Protein AF-A0A7G9SNL7-F1 (afdb_monomer_lite)

Secondary structure (DSSP, 8-state):
-PPPP---HHHHHHHHHHHHHHHHHHHHHHHHHHHHGGGBPPTTS-S--SSS-TTHHHHHHS----HHHHHHHHHHH-B-S-HHHHHHHHHHHHHHHHHHHTSGGGSTTTT--SHHHHHHHHHHHHHHHHHHHHHHHHHHHHHHHHHHHHHH-SS--PPBP-B--PPPS--PPPPPPP--

Organism: NCBI:txid1463158

pLDDT: mean 77.91, std 21.48, range [28.5, 98.31]

Radius of gyration: 20.62 Å; chains: 1; bounding box: 54×45×58 Å

Sequence (180 aa):
MSKVWIPTSKQHELLFAELGRCVYVFQGIEARLKMMLPHLIPPGKDASLAGEDPSNWRLYLDSKNTLGPLIQKLKEHVDSSHPELLDRDWTQIVKYRNEVMHHYVEQPFSRLDTESKFYEALNFLRHRRETAVPLLLILQDICIGLIDRLESDGAHTESIKLQWRAPNNSFKPRPLRGSA

Structure (mmCIF, N/CA/C/O backbone):
data_AF-A0A7G9SNL7-F1
#
_entry.id   AF-A0A7G9SNL7-F1
#
loop_
_atom_site.group_PDB
_atom_site.id
_atom_site.type_symbol
_atom_site.label_atom_id
_atom_site.label_alt_id
_atom_site.label_comp_id
_atom_site.label_asym_id
_atom_site.label_entity_id
_atom_site.label_seq_id
_atom_site.pdbx_PDB_ins_code
_atom_site.Cartn_x
_atom_site.Cartn_y
_atom_site.Cartn_z
_atom_site.occupancy
_atom_site.B_iso_or_equiv
_atom_site.auth_seq_id
_atom_site.auth_comp_id
_atom_site.auth_asym_id
_atom_site.auth_atom_id
_atom_site.pdbx_PDB_model_num
ATOM 1 N N . MET A 1 1 ? -26.997 7.358 32.277 1.00 45.78 1 MET A N 1
ATOM 2 C CA . MET A 1 1 ? -25.555 7.186 31.995 1.00 45.78 1 MET A CA 1
ATOM 3 C C . MET A 1 1 ? -25.422 6.410 30.694 1.00 45.78 1 MET A C 1
ATOM 5 O O . MET A 1 1 ? -25.941 5.304 30.620 1.00 45.78 1 MET A O 1
ATOM 9 N N . SER A 1 2 ? -24.839 7.015 29.655 1.00 59.47 2 SER A N 1
ATOM 10 C CA . SER A 1 2 ? -24.589 6.341 28.372 1.00 59.47 2 SER A CA 1
ATOM 11 C C . SER A 1 2 ? -23.619 5.183 28.596 1.00 59.47 2 SER A C 1
ATOM 13 O O . SER A 1 2 ? -22.580 5.384 29.223 1.00 59.47 2 SER A O 1
ATOM 15 N N . LYS A 1 3 ? -23.949 3.982 28.112 1.00 75.31 3 LYS A N 1
ATOM 16 C CA . LYS A 1 3 ? -23.012 2.850 28.107 1.00 75.31 3 LYS A CA 1
ATOM 17 C C . LYS A 1 3 ? -21.760 3.281 27.341 1.00 75.31 3 LYS A C 1
ATOM 19 O O . LYS A 1 3 ? -21.867 3.716 26.197 1.00 75.31 3 LYS A O 1
ATOM 24 N N . VAL A 1 4 ? -20.596 3.184 27.977 1.00 81.94 4 VAL A N 1
ATOM 25 C CA . VAL A 1 4 ? -19.313 3.352 27.289 1.00 81.94 4 VAL A CA 1
ATOM 26 C C . VAL A 1 4 ? -19.184 2.183 26.320 1.00 81.94 4 VAL A C 1
ATOM 28 O O . VAL A 1 4 ? -19.278 1.025 26.733 1.00 81.94 4 VAL A O 1
ATOM 31 N N . TRP A 1 5 ? -19.062 2.484 25.030 1.00 92.00 5 TRP A N 1
ATOM 32 C CA . TRP A 1 5 ? -18.838 1.462 24.020 1.00 92.00 5 TRP A CA 1
ATOM 33 C C . TRP A 1 5 ? -17.388 0.992 24.104 1.00 92.00 5 TRP A C 1
ATOM 35 O O . TRP A 1 5 ? -16.473 1.802 24.230 1.00 92.00 5 TRP A O 1
ATOM 45 N N . ILE A 1 6 ? -17.191 -0.322 24.069 1.00 90.69 6 ILE A N 1
ATOM 46 C CA . ILE A 1 6 ? -15.875 -0.954 24.133 1.00 90.69 6 ILE A CA 1
ATOM 47 C C . ILE A 1 6 ? -15.842 -2.003 23.019 1.00 90.69 6 ILE A C 1
ATOM 49 O O . ILE A 1 6 ? -16.757 -2.835 22.970 1.00 90.69 6 ILE A O 1
ATOM 53 N N . PRO A 1 7 ? -14.829 -1.992 22.134 1.00 92.06 7 PRO A N 1
ATOM 54 C CA . PRO A 1 7 ? -14.689 -3.027 21.126 1.00 92.06 7 PRO A CA 1
ATOM 55 C C . PRO A 1 7 ? -14.572 -4.412 21.766 1.00 92.06 7 PRO A C 1
ATOM 57 O O . PRO A 1 7 ? -13.847 -4.627 22.738 1.00 92.06 7 PRO A O 1
ATOM 60 N N . THR A 1 8 ? -15.266 -5.381 21.185 1.00 95.00 8 THR A N 1
ATOM 61 C CA . THR A 1 8 ? -15.118 -6.794 21.548 1.00 95.00 8 THR A CA 1
ATOM 62 C C . THR A 1 8 ? -13.769 -7.343 21.069 1.00 95.00 8 THR A C 1
ATOM 64 O O . THR A 1 8 ? -13.190 -6.833 20.108 1.00 95.00 8 THR A O 1
ATOM 67 N N . SER A 1 9 ? -13.290 -8.444 21.659 1.00 95.38 9 SER A N 1
ATOM 68 C CA . SER A 1 9 ? -12.059 -9.114 21.199 1.00 95.38 9 SER A CA 1
ATOM 69 C C . SER A 1 9 ? -12.106 -9.455 19.707 1.00 95.38 9 SER A C 1
ATOM 71 O O . SER A 1 9 ? -11.154 -9.194 18.980 1.00 95.38 9 SER A O 1
ATOM 73 N N . LYS A 1 10 ? -13.262 -9.918 19.218 1.00 96.19 10 LYS A N 1
ATOM 74 C CA . LYS A 1 10 ? -13.480 -10.226 17.799 1.00 96.19 10 LYS A CA 1
ATOM 75 C C . LYS A 1 10 ? -13.372 -8.992 16.896 1.00 96.19 10 LYS A C 1
ATOM 77 O O . LYS A 1 10 ? -12.912 -9.091 15.762 1.00 96.19 10 LYS A O 1
ATOM 82 N N . GLN A 1 11 ? -13.800 -7.826 17.378 1.00 95.56 11 GLN A N 1
ATOM 83 C CA . GLN A 1 11 ? -13.639 -6.567 16.650 1.00 95.56 11 GLN A CA 1
ATOM 84 C C . GLN A 1 11 ? -12.163 -6.157 16.587 1.00 95.56 11 GLN A C 1
ATOM 86 O O . GLN A 1 11 ? -11.686 -5.806 15.510 1.00 95.56 11 GLN A O 1
ATOM 91 N N . HIS A 1 12 ? -11.414 -6.279 17.686 1.00 94.50 12 HIS A N 1
ATOM 92 C CA . HIS A 1 12 ? -9.965 -6.049 17.666 1.00 94.50 12 HIS A CA 1
ATOM 93 C C . HIS A 1 12 ? -9.231 -7.000 16.717 1.00 94.50 12 HIS A C 1
ATOM 95 O O . HIS A 1 12 ? -8.429 -6.541 15.907 1.00 94.50 12 HIS A O 1
ATOM 101 N N . GLU A 1 13 ? -9.541 -8.296 16.763 1.00 96.88 13 GLU A N 1
ATOM 102 C CA . GLU A 1 13 ? -8.979 -9.296 15.847 1.00 96.88 13 GLU A CA 1
ATOM 103 C C . GLU A 1 13 ? -9.255 -8.940 14.386 1.00 96.88 13 GLU A C 1
ATOM 105 O O . GLU A 1 13 ? -8.353 -8.997 13.550 1.00 96.88 13 GLU A O 1
ATOM 110 N N . LEU A 1 14 ? -10.484 -8.520 14.074 1.00 97.00 14 LEU A N 1
ATOM 111 C CA . LEU A 1 14 ? -10.855 -8.109 12.725 1.00 97.00 14 LEU A CA 1
ATOM 112 C C . LEU A 1 14 ? -10.051 -6.889 12.259 1.00 97.00 14 LEU A C 1
ATOM 114 O O . LEU A 1 14 ? -9.544 -6.885 11.138 1.00 97.00 14 LEU A O 1
ATOM 118 N N . LEU A 1 15 ? -9.917 -5.866 13.106 1.00 95.94 15 LEU A N 1
ATOM 119 C CA . LEU A 1 15 ? -9.169 -4.658 12.764 1.00 95.94 15 LEU A CA 1
ATOM 120 C C . LEU A 1 15 ? -7.677 -4.950 12.583 1.00 95.94 15 LEU A C 1
ATOM 122 O O . LEU A 1 15 ? -7.068 -4.486 11.621 1.00 95.94 15 LEU A O 1
ATOM 126 N N . PHE A 1 16 ? -7.104 -5.760 13.473 1.00 96.12 16 PHE A N 1
ATOM 127 C CA . PHE A 1 16 ? -5.712 -6.184 13.381 1.00 96.12 16 PHE A CA 1
ATOM 128 C C . PHE A 1 16 ? -5.460 -7.010 12.116 1.00 96.12 16 PHE A C 1
ATOM 130 O O . PHE A 1 16 ? -4.469 -6.791 11.420 1.00 96.12 16 PHE A O 1
ATOM 137 N N . ALA A 1 17 ? -6.384 -7.907 11.762 1.00 97.69 17 ALA A N 1
ATOM 138 C CA . ALA A 1 17 ? -6.309 -8.671 10.524 1.00 97.69 17 ALA A CA 1
ATOM 139 C C . ALA A 1 17 ? -6.361 -7.765 9.282 1.00 97.69 17 ALA A C 1
ATOM 141 O O . ALA A 1 17 ? -5.581 -7.971 8.353 1.00 97.69 17 ALA A O 1
ATOM 142 N N . GLU A 1 18 ? -7.234 -6.752 9.250 1.00 97.56 18 GLU A N 1
ATOM 143 C CA . GLU A 1 18 ? -7.264 -5.794 8.135 1.00 97.56 18 GLU A CA 1
ATOM 144 C C . GLU A 1 18 ? -5.994 -4.942 8.064 1.00 97.56 18 GLU A C 1
ATOM 146 O O . GLU A 1 18 ? -5.468 -4.723 6.972 1.00 97.56 18 GLU A O 1
ATOM 151 N N . LEU A 1 19 ? -5.450 -4.519 9.209 1.00 97.19 19 LEU A N 1
ATOM 152 C CA . LEU A 1 19 ? -4.177 -3.804 9.252 1.00 97.19 19 LEU A CA 1
ATOM 153 C C . LEU A 1 19 ? -3.055 -4.680 8.681 1.00 97.19 19 LEU A C 1
ATOM 155 O O . LEU A 1 19 ? -2.330 -4.243 7.790 1.00 97.19 19 LEU A O 1
ATOM 159 N N . GLY A 1 20 ? -2.969 -5.939 9.117 1.00 97.69 20 GLY A N 1
ATOM 160 C CA . GLY A 1 20 ? -2.009 -6.912 8.598 1.00 97.69 20 GLY A CA 1
ATOM 161 C C . GLY A 1 20 ? -2.136 -7.124 7.087 1.00 97.69 20 GLY A C 1
ATOM 162 O O . GLY A 1 20 ? -1.128 -7.135 6.385 1.00 97.69 20 GLY A O 1
ATOM 163 N N . ARG A 1 21 ? -3.363 -7.211 6.553 1.00 97.94 21 ARG A N 1
ATOM 164 C CA . ARG A 1 21 ? -3.601 -7.306 5.101 1.00 97.94 21 ARG A CA 1
ATOM 165 C C . ARG A 1 21 ? -3.124 -6.066 4.349 1.00 97.94 21 ARG A C 1
ATOM 167 O O . ARG A 1 21 ? -2.521 -6.215 3.289 1.00 97.94 21 ARG A O 1
ATOM 174 N N . CYS A 1 22 ? -3.366 -4.862 4.869 1.00 97.38 22 CYS A N 1
ATOM 175 C CA . CYS A 1 22 ? -2.840 -3.630 4.274 1.00 97.38 22 CYS A CA 1
ATOM 176 C C . CYS A 1 22 ? -1.312 -3.644 4.220 1.00 97.38 22 CYS A C 1
ATOM 178 O O . CYS A 1 22 ? -0.731 -3.418 3.160 1.00 97.38 22 CYS A O 1
ATOM 180 N N . VAL A 1 23 ? -0.670 -3.939 5.355 1.00 96.38 23 VAL A N 1
ATOM 181 C CA . VAL A 1 23 ? 0.794 -3.994 5.460 1.00 96.38 23 VAL A CA 1
ATOM 182 C C . VAL A 1 23 ? 1.358 -5.019 4.479 1.00 96.38 23 VAL A C 1
ATOM 184 O O . VAL A 1 23 ? 2.272 -4.696 3.723 1.00 96.38 23 VAL A O 1
ATOM 187 N N . TYR A 1 24 ? 0.761 -6.211 4.425 1.00 97.31 24 TYR A N 1
ATOM 188 C CA . TYR A 1 24 ? 1.152 -7.265 3.495 1.00 97.31 24 TYR A CA 1
ATOM 189 C C . TYR A 1 24 ? 1.087 -6.806 2.034 1.00 97.31 24 TYR A C 1
ATOM 191 O O . TYR A 1 24 ? 2.023 -7.052 1.278 1.00 97.31 24 TYR A O 1
ATOM 199 N N . VAL A 1 25 ? 0.019 -6.110 1.627 1.00 97.94 25 VAL A N 1
ATOM 200 C CA . VAL A 1 25 ? -0.109 -5.610 0.249 1.00 97.94 25 VAL A CA 1
ATOM 201 C C . VAL A 1 25 ? 0.996 -4.606 -0.077 1.00 97.94 25 VAL A C 1
ATOM 203 O O . VAL A 1 25 ? 1.674 -4.767 -1.090 1.00 97.94 25 VAL A O 1
ATOM 206 N N . PHE A 1 26 ? 1.236 -3.609 0.780 1.00 97.25 26 PHE A N 1
ATOM 207 C CA . PHE A 1 26 ? 2.279 -2.609 0.525 1.00 97.25 26 PHE A CA 1
ATOM 208 C C . PHE A 1 26 ? 3.688 -3.212 0.523 1.00 97.25 26 PHE A C 1
ATOM 210 O O . PHE A 1 26 ? 4.474 -2.914 -0.374 1.00 97.25 26 PHE A O 1
ATOM 217 N N . GLN A 1 27 ? 3.998 -4.101 1.469 1.00 94.56 27 GLN A N 1
ATOM 218 C CA . GLN A 1 27 ? 5.272 -4.827 1.486 1.00 94.56 27 GLN A CA 1
ATOM 219 C C . GLN A 1 27 ? 5.417 -5.746 0.268 1.00 94.56 27 GLN A C 1
ATOM 221 O O . GLN A 1 27 ? 6.500 -5.857 -0.299 1.00 94.56 27 GLN A O 1
ATOM 226 N N . GLY A 1 28 ? 4.324 -6.371 -0.174 1.00 95.25 28 GLY A N 1
ATOM 227 C CA . GLY A 1 28 ? 4.293 -7.198 -1.373 1.00 95.25 28 GLY A CA 1
ATOM 228 C C . GLY A 1 28 ? 4.626 -6.413 -2.642 1.00 95.25 28 GLY A C 1
ATOM 229 O O . GLY A 1 28 ? 5.346 -6.936 -3.495 1.00 95.25 28 GLY A O 1
ATOM 230 N N . ILE A 1 29 ? 4.144 -5.169 -2.746 1.00 95.69 29 ILE A N 1
ATOM 231 C CA . ILE A 1 29 ? 4.499 -4.235 -3.825 1.00 95.69 29 ILE A CA 1
ATOM 232 C C . ILE A 1 29 ? 5.989 -3.888 -3.737 1.00 95.69 29 ILE A C 1
ATOM 234 O O . ILE A 1 29 ? 6.705 -4.066 -4.718 1.00 95.69 29 ILE A O 1
ATOM 238 N N . GLU A 1 30 ? 6.477 -3.459 -2.565 1.00 94.25 30 GLU A N 1
ATOM 239 C CA . GLU A 1 30 ? 7.895 -3.118 -2.358 1.00 94.25 30 GLU A CA 1
ATOM 240 C C . GLU A 1 30 ? 8.825 -4.281 -2.748 1.00 94.25 30 GLU A C 1
ATOM 242 O O . GLU A 1 30 ? 9.783 -4.084 -3.495 1.00 94.25 30 GLU A O 1
ATOM 247 N N . ALA A 1 31 ? 8.517 -5.502 -2.306 1.00 91.69 31 ALA A N 1
ATOM 248 C CA . ALA A 1 31 ? 9.307 -6.692 -2.611 1.00 91.69 31 ALA A CA 1
ATOM 249 C C . ALA A 1 31 ? 9.372 -6.981 -4.118 1.00 91.69 31 ALA A C 1
ATOM 251 O O . ALA A 1 31 ? 10.450 -7.225 -4.655 1.00 91.69 31 ALA A O 1
ATOM 252 N N . ARG A 1 32 ? 8.236 -6.911 -4.822 1.00 91.81 32 ARG A N 1
ATOM 253 C CA . ARG A 1 32 ? 8.185 -7.160 -6.273 1.00 91.81 32 ARG A CA 1
ATOM 254 C C . ARG A 1 32 ? 8.936 -6.098 -7.061 1.00 91.81 32 ARG A C 1
ATOM 256 O O . ARG A 1 32 ? 9.681 -6.451 -7.968 1.00 91.81 32 ARG A O 1
ATOM 263 N N . LEU A 1 33 ? 8.818 -4.826 -6.675 1.00 90.62 33 LEU A N 1
ATOM 264 C CA . LEU A 1 33 ? 9.599 -3.746 -7.286 1.00 90.62 33 LEU A CA 1
ATOM 265 C C . LEU A 1 33 ? 11.099 -3.976 -7.118 1.00 90.62 33 LEU A C 1
ATOM 267 O O . LEU A 1 33 ? 11.841 -3.866 -8.087 1.00 90.62 33 LEU A O 1
ATOM 271 N N . LYS A 1 34 ? 11.545 -4.355 -5.917 1.00 87.50 34 LYS A N 1
ATOM 272 C CA . LYS A 1 34 ? 12.956 -4.669 -5.666 1.00 87.50 34 LYS A CA 1
ATOM 273 C C . LYS A 1 34 ? 13.463 -5.851 -6.493 1.00 87.50 34 LYS A C 1
ATOM 275 O O . LYS A 1 34 ? 14.615 -5.824 -6.908 1.00 87.50 34 LYS A O 1
ATOM 280 N N . MET A 1 35 ? 12.620 -6.856 -6.733 1.00 83.56 35 MET A N 1
ATOM 281 C CA . MET A 1 35 ? 12.972 -7.991 -7.588 1.00 83.56 35 MET A CA 1
ATOM 282 C C . MET A 1 35 ? 13.031 -7.601 -9.065 1.00 83.56 35 MET A C 1
ATOM 284 O O . MET A 1 35 ? 13.957 -8.015 -9.743 1.00 83.56 35 MET A O 1
ATOM 288 N N . MET A 1 36 ? 12.076 -6.816 -9.576 1.00 84.25 36 MET A N 1
ATOM 289 C CA . MET A 1 36 ? 11.982 -6.560 -11.019 1.00 84.25 36 MET A CA 1
ATOM 290 C C . MET A 1 36 ? 12.818 -5.382 -11.517 1.00 84.25 36 MET A C 1
ATOM 292 O O . MET A 1 36 ? 13.340 -5.463 -12.622 1.00 84.25 36 MET A O 1
ATOM 296 N N . LEU A 1 37 ? 12.942 -4.294 -10.744 1.00 82.31 37 LEU A N 1
ATOM 297 C CA . LEU A 1 37 ? 13.595 -3.057 -11.199 1.00 82.31 37 LEU A CA 1
ATOM 298 C C . LEU A 1 37 ? 15.017 -3.282 -11.741 1.00 82.31 37 LEU A C 1
ATOM 300 O O . LEU A 1 37 ? 15.324 -2.689 -12.771 1.00 82.31 37 LEU A O 1
ATOM 304 N N . PRO A 1 38 ? 15.861 -4.154 -11.147 1.00 78.81 38 PRO A N 1
ATOM 305 C CA . PRO A 1 38 ? 17.183 -4.459 -11.700 1.00 78.81 38 PRO A CA 1
ATOM 306 C C . PRO A 1 38 ? 17.172 -5.047 -13.118 1.00 78.81 38 PRO A C 1
ATOM 308 O O . PRO A 1 38 ? 18.195 -5.018 -13.792 1.00 78.81 38 PRO A O 1
ATOM 311 N N . HIS A 1 39 ? 16.041 -5.595 -13.568 1.00 75.81 39 HIS A N 1
ATOM 312 C CA . HIS A 1 39 ? 15.898 -6.260 -14.864 1.00 75.81 39 HIS A CA 1
ATOM 313 C C . HIS A 1 39 ? 15.144 -5.415 -15.903 1.00 75.81 39 HIS A C 1
ATOM 315 O O . HIS A 1 39 ? 14.958 -5.859 -17.036 1.00 75.81 39 HIS A O 1
ATOM 321 N N . LEU A 1 40 ? 14.691 -4.209 -15.542 1.00 74.25 40 LEU A N 1
ATOM 322 C CA . LEU A 1 40 ? 13.982 -3.315 -16.455 1.00 74.25 40 LEU A CA 1
ATOM 323 C C . LEU A 1 40 ? 14.961 -2.362 -17.142 1.00 74.25 40 LEU A C 1
ATOM 325 O O . LEU A 1 40 ? 15.756 -1.696 -16.485 1.00 74.25 40 LEU A O 1
ATOM 329 N N . ILE A 1 41 ? 14.863 -2.233 -18.467 1.00 67.38 41 ILE A N 1
ATOM 330 C CA . ILE A 1 41 ? 15.658 -1.261 -19.231 1.00 67.38 41 ILE A CA 1
ATOM 331 C C . ILE A 1 41 ? 14.811 -0.017 -19.505 1.00 67.38 41 ILE A C 1
ATOM 333 O O . ILE A 1 41 ? 13.685 -0.156 -19.987 1.00 67.38 41 ILE A O 1
ATOM 337 N N . PRO A 1 42 ? 15.311 1.198 -19.207 1.00 65.75 42 PRO A N 1
ATOM 338 C CA . PRO A 1 42 ? 14.597 2.425 -19.535 1.00 65.75 42 PRO A CA 1
ATOM 339 C C . PRO A 1 42 ? 14.328 2.549 -21.045 1.00 65.75 42 PRO A C 1
ATOM 341 O O . PRO A 1 42 ? 15.200 2.206 -21.852 1.00 65.75 42 PRO A O 1
ATOM 344 N N . PRO A 1 43 ? 13.169 3.087 -21.459 1.00 60.97 43 PRO A N 1
ATOM 345 C CA . PRO A 1 43 ? 12.884 3.360 -22.864 1.00 60.97 43 PRO A CA 1
ATOM 346 C C . PRO A 1 43 ? 13.969 4.241 -23.509 1.00 60.97 43 PRO A C 1
ATOM 348 O O . PRO A 1 43 ? 14.418 5.221 -22.922 1.00 60.97 43 PRO A O 1
ATOM 351 N N . GLY A 1 44 ? 14.395 3.902 -24.730 1.00 56.56 44 GLY A N 1
ATOM 352 C CA . GLY A 1 44 ? 15.376 4.690 -25.492 1.00 56.56 44 GLY A CA 1
ATOM 353 C C . GLY A 1 44 ? 16.849 4.456 -25.131 1.00 56.56 44 GLY A C 1
ATOM 354 O O . GLY A 1 44 ? 17.713 5.077 -25.745 1.00 56.56 44 GLY A O 1
ATOM 355 N N . LYS A 1 45 ? 17.155 3.556 -24.187 1.00 56.19 45 LYS A N 1
ATOM 356 C CA . LYS A 1 45 ? 18.519 3.054 -23.963 1.00 56.19 45 LYS A CA 1
ATOM 357 C C . LYS A 1 45 ? 18.700 1.701 -24.650 1.00 56.19 45 LYS A C 1
ATOM 359 O O . LYS A 1 45 ? 17.860 0.816 -24.492 1.00 56.19 45 LYS A O 1
ATOM 364 N N . ASP A 1 46 ? 19.790 1.545 -25.400 1.00 52.34 46 ASP A N 1
ATOM 365 C CA . ASP A 1 46 ? 20.163 0.247 -25.961 1.00 52.34 46 ASP A CA 1
ATOM 366 C C . ASP A 1 46 ? 20.486 -0.737 -24.836 1.00 52.34 46 ASP A C 1
ATOM 368 O O . ASP A 1 46 ? 21.107 -0.377 -23.835 1.00 52.34 46 ASP A O 1
ATOM 372 N N . ALA A 1 47 ? 20.105 -2.000 -25.041 1.00 52.06 47 ALA A N 1
ATOM 373 C CA . ALA A 1 47 ? 20.337 -3.142 -24.154 1.00 52.06 47 ALA A CA 1
ATOM 374 C C . ALA A 1 47 ? 21.823 -3.499 -23.949 1.00 52.06 47 ALA A C 1
ATOM 376 O O . ALA A 1 47 ? 22.148 -4.603 -23.519 1.00 52.06 47 ALA A O 1
ATOM 377 N N . SER A 1 48 ? 22.741 -2.571 -24.226 1.00 41.47 48 SER A N 1
ATOM 378 C CA . SER A 1 48 ? 24.165 -2.699 -23.940 1.00 41.47 48 SER A CA 1
ATOM 379 C C . SER A 1 48 ? 24.422 -2.542 -22.431 1.00 41.47 48 SER A C 1
ATOM 381 O O . SER A 1 48 ? 25.237 -1.744 -21.983 1.00 41.47 48 SER A O 1
ATOM 383 N N . LEU A 1 49 ? 23.718 -3.334 -21.619 1.00 46.62 49 LEU A N 1
ATOM 384 C CA . LEU A 1 49 ? 24.031 -3.616 -20.219 1.00 46.62 49 LEU A CA 1
ATOM 385 C C 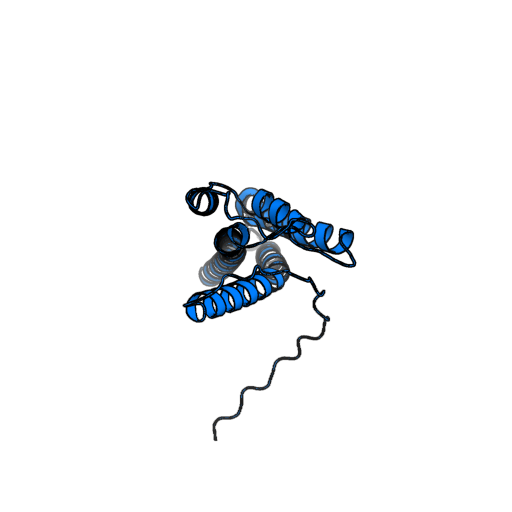. LEU A 1 49 ? 25.118 -4.701 -20.120 1.00 46.62 49 LEU A C 1
ATOM 387 O O . LEU A 1 49 ? 25.173 -5.453 -19.156 1.00 46.62 49 LEU A O 1
ATOM 391 N N . ALA A 1 50 ? 26.031 -4.762 -21.093 1.00 39.59 50 ALA A N 1
ATOM 392 C CA . ALA A 1 50 ? 27.288 -5.494 -20.953 1.00 39.59 50 ALA A CA 1
ATOM 393 C C . ALA A 1 50 ? 28.277 -4.783 -19.999 1.00 39.59 50 ALA A C 1
ATOM 395 O O . ALA A 1 50 ? 29.389 -5.268 -19.806 1.00 39.59 50 ALA A O 1
ATOM 396 N N . GLY A 1 51 ? 27.899 -3.635 -19.416 1.00 41.22 51 GLY A N 1
ATOM 397 C CA . GLY A 1 51 ? 28.774 -2.811 -18.576 1.00 41.22 51 GLY A CA 1
ATOM 398 C C . GLY A 1 51 ? 28.250 -2.450 -17.183 1.00 41.22 51 GLY A C 1
ATOM 399 O O . GLY A 1 51 ? 29.002 -1.835 -16.432 1.00 41.22 51 GLY A O 1
ATOM 400 N N . GLU A 1 52 ? 27.016 -2.807 -16.804 1.00 46.03 52 GLU A N 1
ATOM 401 C CA . GLU A 1 52 ? 26.584 -2.636 -15.410 1.00 46.03 52 GLU A CA 1
ATOM 402 C C . GLU A 1 52 ? 26.865 -3.913 -14.624 1.00 46.03 52 GLU A C 1
ATOM 404 O O . GLU A 1 52 ? 26.308 -4.977 -14.888 1.00 46.03 52 GLU A O 1
ATOM 409 N N . ASP A 1 53 ? 27.788 -3.782 -13.674 1.00 47.03 53 ASP A N 1
ATOM 410 C CA . ASP A 1 53 ? 28.238 -4.836 -12.781 1.00 47.03 53 ASP A CA 1
ATOM 411 C C . ASP A 1 53 ? 27.035 -5.589 -12.168 1.00 47.03 53 ASP A C 1
ATOM 413 O O . ASP A 1 53 ? 26.205 -4.964 -11.495 1.00 47.03 53 ASP A O 1
ATOM 417 N N . PRO A 1 54 ? 26.922 -6.922 -12.334 1.00 48.25 54 PRO A N 1
ATOM 418 C CA . PRO A 1 54 ? 25.924 -7.733 -11.642 1.00 48.25 54 PRO A CA 1
ATOM 419 C C . PRO A 1 54 ? 25.994 -7.610 -10.110 1.00 48.25 54 PRO A C 1
ATOM 421 O O . PRO A 1 54 ? 25.136 -8.134 -9.419 1.00 48.25 54 PRO A O 1
ATOM 424 N N . SER A 1 55 ? 26.941 -6.887 -9.520 1.00 46.19 55 SER A N 1
ATOM 425 C CA . SER A 1 55 ? 26.863 -6.429 -8.125 1.00 46.19 55 SER A CA 1
ATOM 426 C C . SER A 1 55 ? 25.697 -5.462 -7.834 1.00 46.19 55 SER A C 1
ATOM 428 O O . SER A 1 55 ? 25.287 -5.330 -6.679 1.00 46.19 55 SER A O 1
ATOM 430 N N . ASN A 1 56 ? 25.128 -4.796 -8.847 1.00 56.25 56 ASN A N 1
ATOM 431 C CA . ASN A 1 56 ? 24.169 -3.697 -8.678 1.00 56.25 56 ASN A CA 1
ATOM 432 C C . ASN A 1 56 ? 22.735 -4.165 -8.323 1.00 56.25 56 ASN A C 1
ATOM 434 O O . ASN A 1 56 ? 21.977 -3.412 -7.714 1.00 56.25 56 ASN A O 1
ATOM 438 N N . TRP A 1 57 ? 22.344 -5.420 -8.610 1.00 59.09 57 TRP A N 1
ATOM 439 C CA . TRP A 1 57 ? 21.010 -5.931 -8.214 1.00 59.09 57 TRP A CA 1
ATOM 440 C C . TRP A 1 57 ? 20.884 -6.116 -6.699 1.00 59.09 57 TRP A C 1
ATOM 442 O O . TRP A 1 57 ? 19.825 -5.840 -6.128 1.00 59.09 57 TRP A O 1
ATOM 452 N N . ARG A 1 58 ? 21.976 -6.515 -6.026 1.00 58.94 58 ARG A N 1
ATOM 453 C CA . ARG A 1 58 ? 22.016 -6.606 -4.558 1.00 58.94 58 ARG A CA 1
ATOM 454 C C . ARG A 1 58 ? 21.765 -5.251 -3.921 1.00 58.94 58 ARG A C 1
ATOM 456 O O . ARG A 1 58 ? 21.037 -5.188 -2.942 1.00 58.94 58 ARG A O 1
ATOM 463 N N . LEU A 1 59 ? 22.244 -4.164 -4.533 1.00 64.50 59 LEU A N 1
ATOM 464 C CA . LEU A 1 59 ? 21.975 -2.804 -4.066 1.00 64.50 59 LEU A CA 1
ATOM 465 C C . LEU A 1 59 ? 20.468 -2.540 -3.925 1.00 64.50 59 LEU A C 1
ATOM 467 O O . LEU A 1 59 ? 20.057 -1.895 -2.969 1.00 64.50 59 LEU A O 1
ATOM 471 N N . TYR A 1 60 ? 19.633 -3.057 -4.831 1.00 62.53 60 TYR A N 1
ATOM 472 C CA . TYR A 1 60 ? 18.178 -2.881 -4.776 1.00 62.53 60 TYR A CA 1
ATOM 473 C C . TYR A 1 60 ? 17.501 -3.762 -3.729 1.00 62.53 60 TYR A C 1
ATOM 475 O O . TYR A 1 60 ? 16.639 -3.271 -2.992 1.00 62.53 60 TYR A O 1
ATOM 483 N N . LEU A 1 61 ? 17.903 -5.028 -3.622 1.00 63.38 61 LEU A N 1
ATOM 484 C CA . LEU A 1 61 ? 17.367 -5.940 -2.610 1.00 63.38 61 LEU A CA 1
ATOM 485 C C . LEU A 1 61 ? 17.773 -5.518 -1.191 1.00 63.38 61 LEU A C 1
ATOM 487 O O . LEU A 1 61 ? 16.908 -5.413 -0.316 1.00 63.38 61 LEU A O 1
ATOM 491 N N . ASP A 1 62 ? 19.048 -5.175 -1.010 1.00 62.34 62 ASP A N 1
ATOM 492 C CA . ASP A 1 62 ? 19.646 -4.729 0.252 1.00 62.34 62 ASP A CA 1
ATOM 493 C C . ASP A 1 62 ? 19.324 -3.260 0.562 1.00 62.34 62 ASP A C 1
ATOM 495 O O . ASP A 1 62 ? 19.555 -2.781 1.678 1.00 62.34 62 ASP A O 1
ATOM 499 N N . SER A 1 63 ? 18.754 -2.518 -0.398 1.00 67.38 63 SER A N 1
ATOM 500 C CA . SER A 1 63 ? 18.370 -1.132 -0.154 1.00 67.38 63 SER A CA 1
ATOM 501 C C . SER A 1 63 ? 17.301 -1.046 0.931 1.00 67.38 63 SER A C 1
ATOM 503 O O . SER A 1 63 ? 16.277 -1.736 0.920 1.00 67.38 63 SER A O 1
ATOM 505 N N . LYS A 1 64 ? 17.462 -0.064 1.819 1.00 74.31 64 LYS A N 1
ATOM 506 C CA . LYS A 1 64 ? 16.392 0.399 2.716 1.00 74.31 64 LYS A CA 1
ATOM 507 C C . LYS A 1 64 ? 15.338 1.237 1.977 1.00 74.31 64 LYS A C 1
ATOM 509 O O . LYS A 1 64 ? 14.560 1.937 2.620 1.00 74.31 64 LYS A O 1
ATOM 514 N N . ASN A 1 65 ? 15.320 1.193 0.640 1.00 75.56 65 ASN A N 1
ATOM 515 C CA . ASN A 1 65 ? 14.367 1.947 -0.158 1.00 75.56 65 ASN A CA 1
ATOM 516 C C . ASN A 1 65 ? 12.958 1.431 0.126 1.00 75.56 65 ASN A C 1
ATOM 518 O O . ASN A 1 65 ? 12.671 0.240 -0.006 1.00 75.56 65 ASN A O 1
ATOM 522 N N . THR A 1 66 ? 12.102 2.359 0.533 1.00 84.56 66 THR A N 1
ATOM 523 C CA . THR A 1 66 ? 10.677 2.141 0.762 1.00 84.56 66 THR A CA 1
ATOM 524 C C . THR A 1 66 ? 9.896 2.361 -0.534 1.00 84.56 66 THR A C 1
ATOM 526 O O . THR A 1 66 ? 10.464 2.698 -1.576 1.00 84.56 66 THR A O 1
ATOM 529 N N . LEU A 1 67 ? 8.575 2.181 -0.486 1.00 88.50 67 LEU A N 1
ATOM 530 C CA . LEU A 1 67 ? 7.713 2.265 -1.663 1.00 88.50 67 LEU A CA 1
ATOM 531 C C . LEU A 1 67 ? 7.881 3.550 -2.493 1.00 88.50 67 LEU A C 1
ATOM 533 O O . LEU A 1 67 ? 7.861 3.476 -3.714 1.00 88.50 67 LEU A O 1
ATOM 537 N N . GLY A 1 68 ? 8.085 4.711 -1.860 1.00 89.12 68 GLY A N 1
ATOM 538 C CA . GLY A 1 68 ? 8.218 5.997 -2.562 1.00 89.12 68 GLY A CA 1
ATOM 539 C C . GLY A 1 68 ? 9.364 6.019 -3.586 1.00 89.12 68 GLY A C 1
ATOM 540 O O . GLY A 1 68 ? 9.099 6.155 -4.781 1.00 89.12 68 GLY A O 1
ATOM 541 N N . PRO A 1 69 ? 10.627 5.837 -3.157 1.00 89.12 69 PRO A N 1
ATOM 542 C CA . PRO A 1 69 ? 11.765 5.751 -4.073 1.00 89.12 69 PRO A CA 1
ATOM 543 C C . PRO A 1 69 ? 11.642 4.648 -5.135 1.00 89.12 69 PRO A C 1
ATOM 545 O O . PRO A 1 69 ? 12.046 4.851 -6.277 1.00 89.12 69 PRO A O 1
ATOM 548 N N . LEU A 1 70 ? 11.072 3.489 -4.783 1.00 89.81 70 LEU A N 1
ATOM 549 C CA . LEU A 1 70 ? 10.886 2.377 -5.727 1.00 89.81 70 LEU A CA 1
ATOM 550 C C . LEU A 1 70 ? 9.880 2.727 -6.832 1.00 89.81 70 LEU A C 1
ATOM 552 O O . LEU A 1 70 ? 10.121 2.438 -8.001 1.00 89.81 70 LEU A O 1
ATOM 556 N N . ILE A 1 71 ? 8.781 3.389 -6.473 1.00 89.69 71 ILE A N 1
ATOM 557 C CA . ILE A 1 71 ? 7.782 3.884 -7.424 1.00 89.69 71 ILE A CA 1
ATOM 558 C C . ILE A 1 71 ? 8.370 4.962 -8.329 1.00 89.69 71 ILE A C 1
ATOM 560 O O . ILE A 1 71 ? 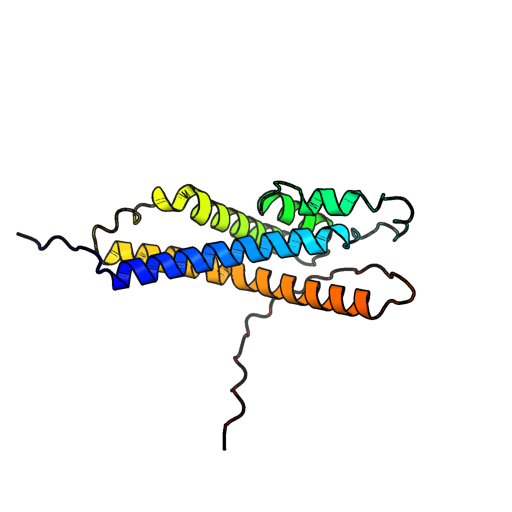8.102 4.950 -9.526 1.00 89.69 71 ILE A O 1
ATOM 564 N N . GLN A 1 72 ? 9.187 5.870 -7.788 1.00 87.75 72 GLN A N 1
ATOM 565 C CA . GLN A 1 72 ? 9.833 6.895 -8.606 1.00 87.75 72 GLN A CA 1
ATOM 566 C C . GLN A 1 72 ? 10.723 6.269 -9.680 1.00 87.75 72 GLN A C 1
ATOM 568 O O . GLN A 1 72 ? 10.635 6.653 -10.840 1.00 87.75 72 GLN A O 1
ATOM 573 N N . LYS A 1 73 ? 11.501 5.250 -9.310 1.00 84.25 73 LYS A N 1
ATOM 574 C CA . LYS A 1 73 ? 12.304 4.495 -10.271 1.00 84.25 73 LYS A CA 1
ATOM 575 C C . LYS A 1 73 ? 11.438 3.776 -11.290 1.00 84.25 73 LYS A C 1
ATOM 577 O O . LYS A 1 73 ? 11.702 3.891 -12.474 1.00 84.25 73 LYS A O 1
ATOM 582 N N . LEU A 1 74 ? 10.365 3.104 -10.872 1.00 86.75 74 LEU A N 1
ATOM 583 C CA . LEU A 1 74 ? 9.456 2.444 -11.815 1.00 86.75 74 LEU A CA 1
ATOM 584 C C . LEU A 1 74 ? 8.944 3.406 -12.902 1.00 86.75 74 LEU A C 1
ATOM 586 O O . LEU A 1 74 ? 8.858 3.006 -14.061 1.00 86.75 74 LEU A O 1
ATOM 590 N N . LYS A 1 75 ? 8.664 4.673 -12.561 1.00 85.94 75 LYS A N 1
ATOM 591 C CA . LYS A 1 75 ? 8.225 5.694 -13.534 1.00 85.94 75 LYS A CA 1
ATOM 592 C C . LYS A 1 75 ? 9.267 5.958 -14.621 1.00 85.94 75 LYS A C 1
ATOM 594 O O . LYS A 1 75 ? 8.890 6.242 -15.748 1.00 85.94 75 LYS A O 1
ATOM 599 N N . GLU A 1 76 ? 10.554 5.824 -14.313 1.00 82.56 76 GLU A N 1
ATOM 600 C CA . GLU A 1 76 ? 11.651 5.989 -15.279 1.00 82.56 76 GLU A CA 1
ATOM 601 C C . GLU A 1 76 ? 11.702 4.841 -16.307 1.00 82.56 76 GLU A C 1
ATOM 603 O O . GLU A 1 76 ? 12.292 4.991 -17.376 1.00 82.56 76 GLU A O 1
ATOM 608 N N . HIS A 1 77 ? 11.077 3.697 -15.999 1.00 77.50 77 HIS A N 1
ATOM 609 C CA . HIS A 1 77 ? 11.103 2.483 -16.820 1.00 77.50 77 HIS A CA 1
ATOM 610 C C . HIS A 1 77 ? 9.788 2.190 -17.556 1.00 77.50 77 HIS A C 1
ATOM 612 O O . HIS A 1 77 ? 9.735 1.244 -18.344 1.00 77.50 77 HIS A O 1
ATOM 618 N N . VAL A 1 78 ? 8.727 2.958 -17.305 1.00 80.50 78 VAL A N 1
ATOM 619 C CA . VAL A 1 78 ? 7.402 2.713 -17.885 1.00 80.50 78 VAL A CA 1
ATOM 620 C C . VAL A 1 78 ? 7.059 3.796 -18.894 1.00 80.50 78 VAL A C 1
ATOM 622 O O . VAL A 1 78 ? 6.962 4.970 -18.550 1.00 80.50 78 VAL A O 1
ATOM 625 N N . ASP A 1 79 ? 6.807 3.373 -20.131 1.00 79.31 79 ASP A N 1
ATOM 626 C CA . ASP A 1 79 ? 6.209 4.227 -21.153 1.00 79.31 79 ASP A CA 1
ATOM 627 C C . ASP A 1 79 ? 4.676 4.113 -21.081 1.00 79.31 79 ASP A C 1
ATOM 629 O O . ASP A 1 79 ? 4.111 3.010 -21.087 1.00 79.31 79 ASP A O 1
ATOM 633 N N . SER A 1 80 ? 3.997 5.253 -20.953 1.00 79.38 80 SER A N 1
ATOM 634 C CA . SER A 1 80 ? 2.547 5.340 -20.766 1.00 79.38 80 SER A CA 1
ATOM 635 C C . SER A 1 80 ? 1.961 6.410 -21.673 1.00 79.38 80 SER A C 1
ATOM 637 O O . SER A 1 80 ? 2.483 7.515 -21.775 1.00 79.38 80 SER A O 1
ATOM 639 N N . SER A 1 81 ? 0.804 6.107 -22.259 1.00 82.94 81 SER A N 1
ATOM 640 C CA . SER A 1 81 ? 0.007 7.080 -23.017 1.00 82.94 81 SER A CA 1
ATOM 641 C C . SER A 1 81 ? -0.613 8.175 -22.140 1.00 82.94 81 SER A C 1
ATOM 643 O O . SER A 1 81 ? -1.031 9.197 -22.670 1.00 82.94 81 SER A O 1
ATOM 645 N N . HIS A 1 82 ? -0.680 7.953 -20.822 1.00 84.00 82 HIS A N 1
ATOM 646 C CA . HIS A 1 82 ? -1.272 8.865 -19.837 1.00 84.00 82 HIS A CA 1
ATOM 647 C C . HIS A 1 82 ? -0.378 8.933 -18.582 1.00 84.00 82 HIS A C 1
ATOM 649 O O . HIS A 1 82 ? -0.704 8.339 -17.543 1.00 84.00 82 HIS A O 1
ATOM 655 N N . PRO A 1 83 ? 0.814 9.547 -18.676 1.00 82.81 83 PRO A N 1
ATOM 656 C CA . PRO A 1 83 ? 1.797 9.565 -17.592 1.00 82.81 83 PRO A CA 1
ATOM 657 C C . PRO A 1 83 ? 1.292 10.290 -16.336 1.00 82.81 83 PRO A C 1
ATOM 659 O O . PRO A 1 83 ? 1.601 9.871 -15.225 1.00 82.81 83 PRO A O 1
ATOM 662 N N . GLU A 1 84 ? 0.464 11.324 -16.483 1.00 87.44 84 GLU A N 1
ATOM 663 C CA . GLU A 1 84 ? -0.106 12.101 -15.379 1.00 87.44 84 GLU A CA 1
ATOM 664 C C . GLU A 1 84 ? -1.100 11.306 -14.522 1.00 87.44 84 GLU A C 1
ATOM 666 O O . GLU A 1 84 ? -1.109 11.435 -13.296 1.00 87.44 84 GLU A O 1
ATOM 671 N N . LEU A 1 85 ? -1.920 10.449 -15.143 1.00 85.19 85 LEU A N 1
ATOM 672 C CA . LEU A 1 85 ? -2.849 9.583 -14.413 1.00 85.19 85 LEU A CA 1
ATOM 673 C C . LEU A 1 85 ? -2.086 8.533 -13.606 1.00 85.19 85 LEU A C 1
ATOM 675 O O . LEU A 1 85 ? -2.387 8.300 -12.437 1.00 85.19 85 LEU A O 1
ATOM 679 N N . LEU A 1 86 ? -1.058 7.952 -14.220 1.00 86.00 86 LEU A N 1
ATOM 680 C CA . LEU A 1 86 ? -0.188 6.970 -13.589 1.00 86.00 86 LEU A CA 1
ATOM 681 C C . LEU A 1 86 ? 0.614 7.588 -12.433 1.00 86.00 86 LEU A C 1
ATOM 683 O O . LEU A 1 86 ? 0.693 6.999 -11.355 1.00 86.00 86 LEU A O 1
ATOM 687 N N . ASP A 1 87 ? 1.143 8.799 -12.618 1.00 88.25 87 ASP A N 1
ATOM 688 C CA . ASP A 1 87 ? 1.835 9.542 -11.567 1.00 88.25 87 ASP A CA 1
ATOM 689 C C . ASP A 1 87 ? 0.928 9.797 -10.360 1.00 88.25 87 ASP A C 1
ATOM 691 O O . ASP A 1 87 ? 1.311 9.499 -9.222 1.00 88.25 87 ASP A O 1
ATOM 695 N N . ARG A 1 88 ? -0.297 10.274 -10.610 1.00 90.69 88 ARG A N 1
ATOM 696 C CA . ARG A 1 88 ? -1.294 10.527 -9.568 1.00 90.69 88 ARG A CA 1
ATOM 697 C C . ARG A 1 88 ? -1.634 9.255 -8.800 1.00 90.69 88 ARG A C 1
ATOM 699 O O . ARG A 1 88 ? -1.596 9.256 -7.569 1.00 90.69 88 ARG A O 1
ATOM 706 N N . ASP A 1 89 ? -1.953 8.179 -9.511 1.00 90.19 89 ASP A N 1
ATOM 707 C CA . ASP A 1 89 ? -2.408 6.931 -8.901 1.00 90.19 89 ASP A CA 1
ATOM 708 C C . ASP A 1 89 ? -1.285 6.286 -8.068 1.00 90.19 89 ASP A C 1
ATOM 710 O O . ASP A 1 89 ? -1.506 5.847 -6.937 1.00 90.19 89 ASP A O 1
ATOM 714 N N . TRP A 1 90 ? -0.042 6.303 -8.555 1.00 93.06 90 TRP A N 1
ATOM 715 C CA . TRP A 1 90 ? 1.093 5.754 -7.808 1.00 93.06 90 TRP A CA 1
ATOM 716 C C . TRP A 1 90 ? 1.497 6.622 -6.617 1.00 93.06 90 TRP A C 1
ATOM 718 O O . TRP A 1 90 ? 1.799 6.098 -5.542 1.00 93.06 90 TRP A O 1
ATOM 728 N N . THR A 1 91 ? 1.446 7.947 -6.760 1.00 93.88 91 THR A N 1
ATOM 729 C CA . THR A 1 91 ? 1.655 8.874 -5.639 1.00 93.88 91 THR A CA 1
ATOM 730 C C . THR A 1 91 ? 0.599 8.659 -4.553 1.00 93.88 91 THR A C 1
ATOM 732 O O . THR A 1 91 ? 0.919 8.651 -3.361 1.00 93.88 91 THR A O 1
ATOM 735 N N . GLN A 1 92 ? -0.649 8.390 -4.943 1.00 95.25 92 GLN A N 1
ATOM 736 C CA . GLN A 1 92 ? -1.727 8.076 -4.011 1.00 95.25 92 GLN A CA 1
ATOM 737 C C . GLN A 1 92 ? -1.472 6.771 -3.240 1.00 95.25 92 GLN A C 1
ATOM 739 O O . GLN A 1 92 ? -1.696 6.722 -2.027 1.00 95.25 92 GLN A O 1
ATOM 744 N N . ILE A 1 93 ? -0.943 5.736 -3.899 1.00 96.00 93 ILE A N 1
ATOM 745 C CA . ILE A 1 93 ? -0.555 4.474 -3.246 1.00 96.00 93 ILE A CA 1
ATOM 746 C C . ILE A 1 93 ? 0.567 4.703 -2.222 1.00 96.00 93 ILE A C 1
ATOM 748 O O . ILE A 1 93 ? 0.481 4.204 -1.098 1.00 96.00 93 ILE A O 1
ATOM 752 N N . VAL A 1 94 ? 1.592 5.492 -2.565 1.00 95.50 94 VAL A N 1
ATOM 753 C CA . VAL A 1 94 ? 2.682 5.847 -1.634 1.00 95.50 94 VAL A CA 1
ATOM 754 C C . VAL A 1 94 ? 2.136 6.598 -0.419 1.00 95.50 94 VAL A C 1
ATOM 756 O O . VAL A 1 94 ? 2.483 6.277 0.720 1.00 95.50 94 VAL A O 1
ATOM 759 N N . LYS A 1 95 ? 1.232 7.559 -0.640 1.00 96.56 95 LYS A N 1
ATOM 760 C CA . LYS A 1 95 ? 0.564 8.290 0.442 1.00 96.56 95 LYS A CA 1
ATOM 761 C C . LYS A 1 95 ? -0.213 7.344 1.358 1.00 96.56 95 LYS A C 1
ATOM 763 O O . LYS A 1 95 ? -0.037 7.400 2.571 1.00 96.56 95 LYS A O 1
ATOM 768 N N . TYR A 1 96 ? -1.011 6.436 0.799 1.00 97.31 96 TYR A N 1
ATOM 769 C CA . TYR A 1 96 ? -1.770 5.458 1.583 1.00 97.31 96 TYR A CA 1
ATOM 770 C C . TYR A 1 96 ? -0.883 4.514 2.388 1.00 97.31 96 TYR A C 1
ATOM 772 O O . TYR A 1 96 ? -1.200 4.219 3.541 1.00 97.31 96 TYR A O 1
ATOM 780 N N . ARG A 1 97 ? 0.250 4.090 1.824 1.00 95.75 97 ARG A N 1
ATOM 781 C CA . ARG A 1 97 ? 1.255 3.321 2.559 1.00 95.75 97 ARG A CA 1
ATOM 782 C C . ARG A 1 97 ? 1.755 4.100 3.770 1.00 95.75 97 ARG A C 1
ATOM 784 O O . ARG A 1 97 ? 1.797 3.546 4.863 1.00 95.75 97 ARG A O 1
ATOM 791 N N . ASN A 1 98 ? 2.108 5.374 3.607 1.00 95.00 98 ASN A N 1
ATOM 792 C CA . ASN A 1 98 ? 2.588 6.198 4.721 1.00 95.00 98 ASN A CA 1
ATOM 793 C C . ASN A 1 98 ? 1.509 6.413 5.783 1.00 95.00 98 ASN A C 1
ATOM 795 O O . ASN A 1 98 ? 1.788 6.309 6.974 1.00 95.00 98 ASN A O 1
ATOM 799 N N . GLU A 1 99 ? 0.268 6.643 5.366 1.00 96.12 99 GLU A N 1
ATOM 800 C CA . GLU A 1 99 ? -0.852 6.790 6.290 1.00 96.12 99 GLU A CA 1
ATOM 801 C C . GLU A 1 99 ? -1.074 5.532 7.137 1.00 96.12 99 GLU A C 1
ATOM 803 O O . GLU A 1 99 ? -1.247 5.639 8.346 1.00 96.12 99 GLU A O 1
ATOM 808 N N . VAL A 1 100 ? -1.008 4.339 6.538 1.00 95.88 100 VAL A N 1
ATOM 809 C CA . VAL A 1 100 ? -1.150 3.070 7.273 1.00 95.88 100 VAL A CA 1
ATOM 810 C C . VAL A 1 100 ? 0.064 2.784 8.160 1.00 95.88 100 VAL A C 1
ATOM 812 O O . VAL A 1 100 ? -0.100 2.354 9.298 1.00 95.88 100 VAL A O 1
ATOM 815 N N . MET A 1 101 ? 1.279 3.009 7.660 1.00 92.31 101 MET A N 1
ATOM 816 C CA . MET A 1 101 ? 2.511 2.605 8.350 1.00 92.31 101 MET A CA 1
ATOM 817 C C . MET A 1 101 ? 2.970 3.592 9.425 1.00 92.31 101 MET A C 1
ATOM 819 O O . MET A 1 101 ? 3.635 3.185 10.374 1.00 92.31 101 MET A O 1
ATOM 823 N N . HIS A 1 102 ? 2.664 4.880 9.262 1.00 91.81 102 HIS A N 1
ATOM 824 C CA . HIS A 1 102 ? 3.208 5.946 10.106 1.00 91.81 102 HIS A CA 1
ATOM 825 C C . HIS A 1 102 ? 2.121 6.756 10.811 1.00 91.81 102 HIS A C 1
ATOM 827 O O . HIS A 1 102 ? 2.297 7.098 11.973 1.00 91.81 102 HIS A O 1
ATOM 833 N N . HIS A 1 103 ? 0.981 6.997 10.159 1.00 93.62 103 HIS A N 1
ATOM 834 C CA . HIS A 1 103 ? -0.034 7.921 10.679 1.00 93.62 103 HIS A CA 1
ATOM 835 C C . HIS A 1 103 ? -1.302 7.236 11.196 1.00 93.62 103 HIS A C 1
ATOM 837 O O . HIS A 1 103 ? -2.247 7.920 11.583 1.00 93.62 103 HIS A O 1
ATOM 843 N N . TYR A 1 104 ? -1.362 5.900 11.217 1.00 93.88 104 TYR A N 1
ATOM 844 C CA . TYR A 1 104 ? -2.583 5.174 11.580 1.00 93.88 104 TYR A CA 1
ATOM 845 C C . TYR A 1 104 ? -3.026 5.463 13.021 1.00 93.88 104 TYR A C 1
ATOM 847 O O . TYR A 1 104 ? -4.203 5.697 13.285 1.00 93.88 104 TYR A O 1
ATOM 855 N N . VAL A 1 105 ? -2.074 5.511 13.956 1.00 93.31 105 VAL A N 1
ATOM 856 C CA . VAL A 1 105 ? -2.346 5.807 15.374 1.00 93.31 105 VAL A CA 1
ATOM 857 C C . VAL A 1 105 ? -2.730 7.271 15.618 1.00 93.31 105 VAL A C 1
ATOM 859 O O . VAL A 1 105 ? -3.352 7.587 16.630 1.00 93.31 105 VAL A O 1
ATOM 862 N N . GLU A 1 106 ? -2.410 8.153 14.672 1.00 93.88 106 GLU A N 1
ATOM 863 C CA . GLU A 1 106 ? -2.712 9.588 14.716 1.00 93.88 106 GLU A CA 1
ATOM 864 C C . GLU A 1 106 ? -4.115 9.899 14.167 1.00 93.88 106 GLU A C 1
ATOM 866 O O . GLU A 1 106 ? -4.595 11.025 14.295 1.00 93.88 106 GLU A O 1
ATOM 871 N N . GLN A 1 107 ? -4.795 8.915 13.564 1.00 94.94 107 GLN A N 1
ATOM 872 C CA . GLN A 1 107 ? -6.113 9.125 12.969 1.00 94.94 107 GLN A CA 1
ATOM 873 C C . GLN A 1 107 ? -7.187 9.402 14.034 1.00 94.94 107 GLN A C 1
ATOM 875 O O . GLN A 1 107 ? -7.152 8.803 15.111 1.00 94.94 107 GLN A O 1
ATOM 880 N N . PRO A 1 108 ? -8.217 10.218 13.735 1.00 93.69 108 PRO A N 1
ATOM 881 C CA . PRO A 1 108 ? -9.298 10.521 14.682 1.00 93.69 108 PRO A CA 1
ATOM 882 C C . PRO A 1 108 ? -10.034 9.283 15.221 1.00 93.69 108 PRO A C 1
ATOM 884 O O . PRO A 1 108 ? -10.545 9.291 16.347 1.00 93.69 108 PRO A O 1
ATOM 887 N N . PHE A 1 109 ? -10.072 8.207 14.429 1.00 94.19 109 PHE A N 1
ATOM 888 C CA . PHE A 1 109 ? -10.689 6.937 14.794 1.00 94.19 109 PHE A CA 1
ATOM 889 C C . PHE A 1 109 ? -9.810 6.027 15.668 1.00 94.19 109 PHE A C 1
ATOM 891 O O . PHE A 1 109 ? -10.317 5.037 16.194 1.00 94.19 109 PHE A O 1
ATOM 898 N N . SER A 1 110 ? -8.519 6.333 15.861 1.00 91.75 110 SER A N 1
ATOM 899 C CA . SER A 1 110 ? -7.540 5.412 16.468 1.00 91.75 110 SER A CA 1
ATOM 900 C C . SER A 1 110 ? -7.871 5.003 17.904 1.00 91.75 110 SER A C 1
ATOM 902 O O . SER A 1 110 ? -7.503 3.916 18.344 1.00 91.75 110 SER A O 1
ATOM 904 N N . ARG A 1 111 ? -8.614 5.851 18.626 1.00 90.62 111 ARG A N 1
ATOM 905 C CA . ARG A 1 111 ? -9.047 5.601 20.007 1.00 90.62 111 ARG A CA 1
ATOM 906 C C . ARG A 1 111 ? -10.154 4.559 20.138 1.00 90.62 111 ARG A C 1
ATOM 908 O O . ARG A 1 111 ? -10.353 4.075 21.244 1.00 90.62 111 ARG A O 1
ATOM 915 N N . LEU A 1 112 ? -10.877 4.250 19.055 1.00 92.38 112 LEU A N 1
ATOM 916 C CA . LEU A 1 112 ? -11.970 3.268 19.045 1.00 92.38 112 LEU A CA 1
ATOM 917 C C . LEU A 1 112 ? -12.943 3.439 20.234 1.00 92.38 112 LEU A C 1
ATOM 919 O O . LEU A 1 112 ? -13.324 2.475 20.885 1.00 92.38 112 LEU A O 1
ATOM 923 N N . ASP A 1 113 ? -13.327 4.678 20.545 1.00 91.88 113 ASP A N 1
ATOM 924 C CA . ASP A 1 113 ? -14.221 4.995 21.675 1.00 91.88 113 ASP A CA 1
ATOM 925 C C . ASP A 1 113 ? -15.716 4.886 21.318 1.00 91.88 113 ASP A C 1
ATOM 927 O O . ASP A 1 113 ? -16.589 4.967 22.182 1.00 91.88 113 ASP A O 1
ATOM 931 N N . THR A 1 114 ? -16.022 4.686 20.036 1.00 94.25 114 THR A N 1
ATOM 932 C CA . THR A 1 114 ? -17.376 4.541 19.503 1.00 94.25 114 THR A CA 1
ATOM 933 C C . THR A 1 114 ? -17.400 3.502 18.391 1.00 94.25 114 THR A C 1
ATOM 935 O O . THR A 1 114 ? -16.427 3.331 17.652 1.00 94.25 114 THR A O 1
ATOM 938 N N . GLU A 1 115 ? -18.553 2.856 18.219 1.00 95.25 115 GLU A N 1
ATOM 939 C CA . GLU A 1 115 ? -18.757 1.875 17.152 1.00 95.25 115 GLU A CA 1
ATOM 940 C C . GLU A 1 115 ? -18.529 2.484 15.758 1.00 95.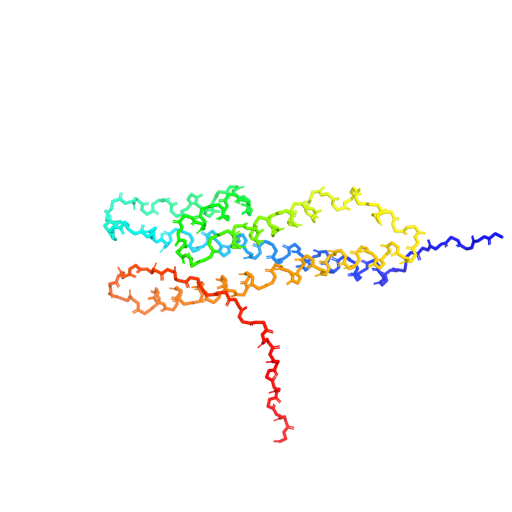25 115 GLU A C 1
ATOM 942 O O . GLU A 1 115 ? -17.935 1.854 14.884 1.00 95.25 115 GLU A O 1
ATOM 947 N N . SER A 1 116 ? -18.918 3.749 15.567 1.00 95.69 116 SER A N 1
ATOM 948 C CA . SER A 1 116 ? -18.677 4.477 14.317 1.00 95.69 116 SER A CA 1
ATOM 949 C C . SER A 1 116 ? -17.188 4.577 13.988 1.00 95.69 116 SER A C 1
ATOM 951 O O . SER A 1 116 ? -16.803 4.310 12.853 1.00 95.69 116 SER A O 1
ATOM 953 N N . LYS A 1 117 ? -16.337 4.906 14.971 1.00 95.62 117 LYS A N 1
ATOM 954 C CA . LYS A 1 117 ? -14.883 4.990 14.756 1.00 95.62 117 LYS A CA 1
ATOM 955 C C . LYS A 1 117 ? -14.273 3.635 14.427 1.00 95.62 117 LYS A C 1
ATOM 957 O O . LYS A 1 117 ? -13.345 3.560 13.633 1.00 95.62 117 LYS A O 1
ATOM 962 N N . PHE A 1 118 ? -14.809 2.551 14.979 1.00 96.62 118 PHE A N 1
ATOM 963 C CA . PHE A 1 118 ? -14.378 1.213 14.587 1.00 96.62 118 PHE A CA 1
ATOM 964 C C . PHE A 1 118 ? -14.659 0.912 13.111 1.00 96.62 118 PHE A C 1
ATOM 966 O O . PHE A 1 118 ? -13.766 0.453 12.395 1.00 96.62 118 PHE A O 1
ATOM 973 N N . TYR A 1 119 ? -15.867 1.211 12.630 1.00 97.19 119 TYR A N 1
ATOM 974 C CA . TYR A 1 119 ? -16.183 1.042 11.210 1.00 97.19 119 TYR A CA 1
ATOM 975 C C . TYR A 1 119 ? -15.395 2.003 10.317 1.00 97.19 119 TYR A C 1
ATOM 977 O O . TYR A 1 119 ? -14.977 1.614 9.228 1.00 97.19 119 TYR A O 1
ATOM 985 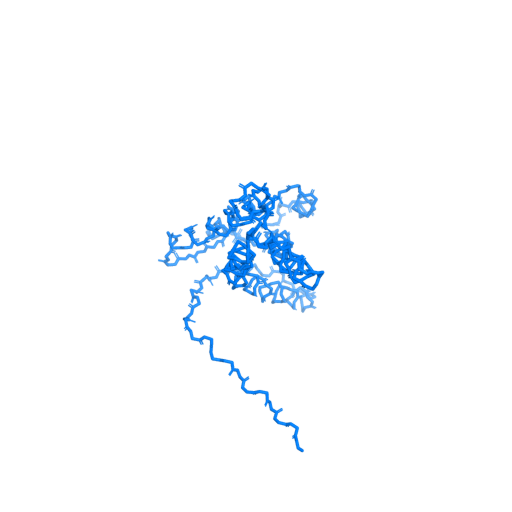N N . GLU A 1 120 ? -15.138 3.226 10.779 1.00 97.75 120 GLU A N 1
ATOM 986 C CA . GLU A 1 120 ? -14.284 4.187 10.083 1.00 97.75 120 GLU A CA 1
ATOM 987 C C . GLU A 1 120 ? -12.853 3.654 9.928 1.00 97.75 120 GLU A C 1
ATOM 989 O O . GLU A 1 120 ? -12.328 3.645 8.817 1.00 97.75 120 GLU A O 1
ATOM 994 N N . ALA A 1 121 ? -12.265 3.111 10.998 1.00 97.69 121 ALA A N 1
ATOM 995 C CA . ALA A 1 121 ? -10.944 2.487 10.975 1.00 97.69 121 ALA A CA 1
ATOM 996 C C . ALA A 1 121 ? -10.883 1.292 10.005 1.00 97.69 121 ALA A C 1
ATOM 998 O O . ALA A 1 121 ? -9.944 1.158 9.216 1.00 97.69 121 ALA A O 1
ATOM 999 N N . LEU A 1 122 ? -11.916 0.441 10.009 1.00 97.81 122 LEU A N 1
ATOM 1000 C CA . LEU A 1 122 ? -12.026 -0.676 9.069 1.00 97.81 122 LEU A CA 1
ATOM 1001 C C . LEU A 1 122 ? -12.111 -0.207 7.617 1.00 97.81 122 LEU A C 1
ATOM 1003 O O . LEU A 1 122 ? -11.399 -0.726 6.756 1.00 97.81 122 LEU A O 1
ATOM 1007 N N . ASN A 1 123 ? -12.975 0.765 7.337 1.00 97.88 123 ASN A N 1
ATOM 1008 C CA . ASN A 1 123 ? -13.161 1.295 5.990 1.00 97.88 123 ASN A CA 1
ATOM 1009 C C . ASN A 1 123 ? -11.904 2.019 5.501 1.00 97.88 123 ASN A C 1
ATOM 1011 O O . ASN A 1 123 ? -11.518 1.860 4.343 1.00 97.88 123 ASN A O 1
ATOM 1015 N N . PHE A 1 124 ? -11.218 2.738 6.392 1.00 98.25 124 PHE A N 1
ATOM 1016 C CA . PHE A 1 124 ? -9.932 3.369 6.122 1.00 98.25 124 PHE A CA 1
ATOM 1017 C C . PHE A 1 124 ? -8.899 2.355 5.620 1.00 98.25 124 PHE A C 1
ATOM 1019 O O . PHE A 1 124 ? -8.223 2.620 4.621 1.00 98.25 124 PHE A O 1
ATOM 1026 N N . LEU A 1 125 ? -8.785 1.202 6.286 1.00 98.31 125 LEU A N 1
ATOM 1027 C CA . LEU A 1 125 ? -7.854 0.140 5.902 1.00 98.31 125 LEU A CA 1
ATOM 1028 C C . LEU A 1 125 ? -8.286 -0.526 4.592 1.00 98.31 125 LEU A C 1
ATOM 1030 O O . LEU A 1 125 ? -7.503 -0.593 3.644 1.00 98.31 125 LEU A O 1
ATOM 1034 N N . ARG A 1 126 ? -9.550 -0.952 4.496 1.00 98.19 126 ARG A N 1
ATOM 1035 C CA . ARG A 1 126 ? -10.079 -1.642 3.309 1.00 98.19 126 ARG A CA 1
ATOM 1036 C C . ARG A 1 126 ? -9.913 -0.829 2.038 1.00 98.19 126 ARG A C 1
ATOM 1038 O O . ARG A 1 126 ? -9.379 -1.355 1.068 1.00 98.19 126 ARG A O 1
ATOM 1045 N N . HIS A 1 127 ? -10.277 0.450 2.073 1.00 97.88 127 HIS A N 1
ATOM 1046 C CA . HIS A 1 127 ? -10.168 1.332 0.917 1.00 97.88 127 HIS A CA 1
ATOM 1047 C C . HIS A 1 127 ? -8.725 1.433 0.398 1.00 97.88 127 HIS A C 1
ATOM 1049 O O . HIS A 1 127 ? -8.473 1.344 -0.805 1.00 97.88 127 HIS A O 1
ATOM 1055 N N . ARG A 1 128 ? -7.753 1.559 1.307 1.00 97.88 128 ARG A N 1
ATOM 1056 C CA . ARG A 1 128 ? -6.330 1.671 0.952 1.00 97.88 128 ARG A CA 1
ATOM 1057 C C . ARG A 1 128 ? -5.783 0.371 0.386 1.00 97.88 128 ARG A C 1
ATOM 1059 O O . ARG A 1 128 ? -5.095 0.393 -0.631 1.00 97.88 128 ARG A O 1
ATOM 1066 N N . ARG A 1 129 ? -6.137 -0.758 1.004 1.00 97.31 129 ARG A N 1
ATOM 1067 C CA . ARG A 1 129 ? -5.819 -2.095 0.492 1.00 97.31 129 ARG A CA 1
ATOM 1068 C C . ARG A 1 129 ? -6.379 -2.285 -0.912 1.00 97.31 129 ARG A C 1
ATOM 1070 O O . ARG A 1 129 ? -5.638 -2.646 -1.815 1.00 97.31 129 ARG A O 1
ATOM 1077 N N . GLU A 1 130 ? -7.668 -2.029 -1.097 1.00 97.06 130 GLU A N 1
ATOM 1078 C CA . GLU A 1 130 ? -8.367 -2.217 -2.372 1.00 97.06 130 GLU A CA 1
ATOM 1079 C C . GLU A 1 130 ? -7.796 -1.328 -3.473 1.00 97.06 130 GLU A C 1
ATOM 1081 O O . GLU A 1 130 ? -7.660 -1.784 -4.603 1.00 97.06 130 GLU A O 1
ATOM 1086 N N . THR A 1 131 ? -7.364 -0.113 -3.132 1.00 96.12 131 THR A N 1
ATOM 1087 C CA . THR A 1 131 ? -6.679 0.772 -4.083 1.00 96.12 131 THR A CA 1
ATOM 1088 C C . THR A 1 131 ? -5.292 0.246 -4.476 1.00 96.12 131 THR A C 1
ATOM 1090 O O . THR A 1 131 ? -4.874 0.407 -5.618 1.00 96.12 131 THR A O 1
ATOM 1093 N N . ALA A 1 132 ? -4.565 -0.398 -3.558 1.00 96.75 132 ALA A N 1
ATOM 1094 C CA . ALA A 1 132 ? -3.205 -0.884 -3.803 1.00 96.75 132 ALA A CA 1
ATOM 1095 C C . ALA A 1 132 ? -3.144 -2.279 -4.463 1.00 96.75 132 ALA A C 1
ATOM 1097 O O . ALA A 1 132 ? -2.177 -2.589 -5.161 1.00 96.75 132 ALA A O 1
ATOM 1098 N N . VAL A 1 133 ? -4.166 -3.123 -4.272 1.00 97.19 133 VAL A N 1
ATOM 1099 C CA . VAL A 1 133 ? -4.225 -4.496 -4.813 1.00 97.19 133 VAL A CA 1
ATOM 1100 C C . VAL A 1 133 ? -4.010 -4.569 -6.333 1.00 97.19 133 VAL A C 1
ATOM 1102 O O . VAL A 1 133 ? -3.238 -5.431 -6.751 1.00 97.19 133 VAL A O 1
ATOM 1105 N N . PRO A 1 134 ? -4.603 -3.702 -7.178 1.00 95.25 134 PRO A N 1
ATOM 1106 C CA . PRO A 1 134 ? -4.365 -3.743 -8.620 1.00 95.25 134 PRO A CA 1
ATOM 1107 C C . PRO A 1 134 ? -2.882 -3.647 -8.992 1.00 95.25 134 PRO A C 1
ATOM 1109 O O . PRO A 1 134 ? -2.407 -4.430 -9.811 1.00 95.25 134 PRO A O 1
ATOM 1112 N N . LEU A 1 135 ? -2.129 -2.749 -8.345 1.00 93.75 135 LEU A N 1
ATOM 1113 C CA . LEU A 1 135 ? -0.692 -2.626 -8.585 1.00 93.75 135 LEU A CA 1
ATOM 1114 C C . LEU A 1 135 ? 0.056 -3.888 -8.138 1.00 93.75 135 LEU A C 1
ATOM 1116 O O . LEU A 1 135 ? 0.925 -4.366 -8.861 1.00 93.75 135 LEU A O 1
ATOM 1120 N N . LEU A 1 136 ? -0.301 -4.458 -6.983 1.00 95.81 136 LEU A N 1
ATOM 1121 C CA . LEU A 1 136 ? 0.295 -5.710 -6.511 1.00 95.81 136 LEU A CA 1
ATOM 1122 C C . LEU A 1 136 ? 0.121 -6.848 -7.527 1.00 95.81 136 LEU A C 1
ATOM 1124 O O . LEU A 1 136 ? 1.080 -7.572 -7.788 1.00 95.81 136 LEU A O 1
ATOM 1128 N N . LEU A 1 137 ? -1.083 -6.997 -8.085 1.00 95.19 137 LEU A N 1
ATOM 1129 C CA . LEU A 1 137 ? -1.391 -8.042 -9.062 1.00 95.19 137 LEU A CA 1
ATOM 1130 C C . LEU A 1 137 ? -0.611 -7.841 -10.362 1.00 95.19 137 LEU A C 1
ATOM 1132 O O . LEU A 1 137 ? 0.030 -8.774 -10.829 1.00 95.19 137 LEU A O 1
ATOM 1136 N N . ILE A 1 138 ? -0.570 -6.615 -10.888 1.00 91.81 138 ILE A N 1
ATOM 1137 C CA . ILE A 1 138 ? 0.181 -6.322 -12.116 1.00 91.81 138 ILE A CA 1
ATOM 1138 C C . ILE A 1 138 ? 1.674 -6.606 -11.924 1.00 91.81 138 ILE A C 1
ATOM 1140 O O . ILE A 1 138 ? 2.305 -7.236 -12.768 1.00 91.81 138 ILE A O 1
ATOM 1144 N N . LEU A 1 139 ? 2.246 -6.192 -10.790 1.00 91.81 139 LEU A N 1
ATOM 1145 C CA . LEU A 1 139 ? 3.648 -6.476 -10.491 1.00 91.81 139 LEU A CA 1
ATOM 1146 C C . LEU A 1 139 ? 3.907 -7.972 -10.305 1.00 91.81 139 LEU A C 1
ATOM 1148 O O . LEU A 1 139 ? 4.975 -8.454 -10.668 1.00 91.81 139 LEU A O 1
ATOM 1152 N N . GLN A 1 140 ? 2.949 -8.708 -9.741 1.00 93.12 140 GLN A N 1
ATOM 1153 C CA . GLN A 1 140 ? 3.050 -10.155 -9.618 1.00 93.12 140 GLN A CA 1
ATOM 1154 C C . GLN A 1 140 ? 3.082 -10.832 -10.987 1.00 93.12 140 GLN A C 1
ATOM 1156 O O . GLN A 1 140 ? 3.953 -11.668 -11.209 1.00 93.12 140 GLN A O 1
ATOM 1161 N N . ASP A 1 141 ? 2.196 -10.440 -11.898 1.00 90.19 141 ASP A N 1
ATOM 1162 C CA . ASP A 1 141 ? 2.145 -10.996 -13.250 1.00 90.19 141 ASP A CA 1
ATOM 1163 C C . ASP A 1 141 ? 3.441 -10.705 -14.022 1.00 90.19 141 ASP A C 1
ATOM 1165 O O . ASP A 1 141 ? 3.985 -11.588 -14.685 1.00 90.19 141 ASP A O 1
ATOM 1169 N N . ILE A 1 142 ? 3.996 -9.494 -13.873 1.00 87.44 142 ILE A N 1
ATOM 1170 C CA . ILE A 1 142 ? 5.295 -9.129 -14.461 1.00 87.44 142 ILE A CA 1
ATOM 1171 C C . ILE A 1 142 ? 6.424 -9.986 -13.872 1.00 87.44 142 ILE A C 1
ATOM 1173 O O . ILE A 1 142 ? 7.257 -10.487 -14.623 1.00 87.44 142 ILE A O 1
ATOM 1177 N N . CYS A 1 143 ? 6.466 -10.169 -12.547 1.00 87.69 143 CYS A N 1
ATOM 1178 C CA . CYS A 1 143 ? 7.480 -11.010 -11.907 1.00 87.69 143 CYS A CA 1
ATOM 1179 C C . CYS A 1 143 ? 7.398 -12.468 -12.372 1.00 87.69 143 CYS A C 1
ATOM 1181 O O . CYS A 1 143 ? 8.439 -13.057 -12.638 1.00 87.69 143 CYS A O 1
ATOM 1183 N N . ILE A 1 144 ? 6.193 -13.037 -12.489 1.00 88.06 144 ILE A N 1
ATOM 1184 C CA . ILE A 1 144 ? 6.001 -14.403 -13.002 1.00 88.06 144 ILE A CA 1
ATOM 1185 C C . ILE A 1 144 ? 6.536 -14.496 -14.432 1.00 88.06 144 ILE A C 1
ATOM 1187 O O . ILE A 1 144 ? 7.387 -15.333 -14.706 1.00 88.06 144 ILE A O 1
ATOM 1191 N N . GLY A 1 145 ? 6.138 -13.574 -15.315 1.00 85.06 145 GLY A N 1
ATOM 1192 C CA . GLY A 1 145 ? 6.619 -13.572 -16.698 1.00 85.06 145 GLY A CA 1
ATOM 1193 C C . GLY A 1 145 ? 8.133 -13.364 -16.833 1.00 85.06 145 GLY A C 1
ATOM 1194 O O . GLY A 1 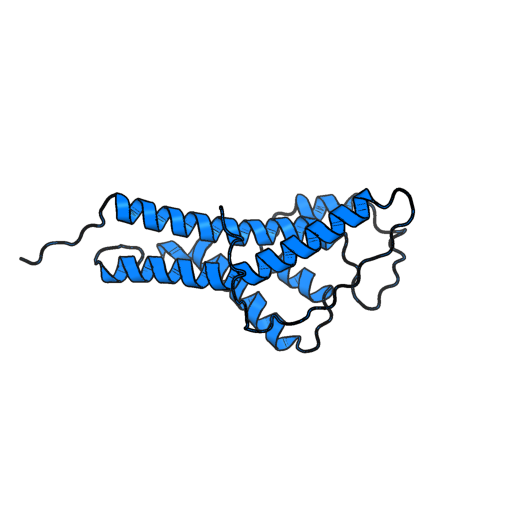145 ? 8.732 -13.860 -17.785 1.00 85.06 145 GLY A O 1
ATOM 1195 N N . LEU A 1 146 ? 8.763 -12.644 -15.899 1.00 81.25 146 LEU A N 1
ATOM 1196 C CA . LEU A 1 146 ? 10.219 -12.511 -15.835 1.00 81.25 146 LEU A CA 1
ATOM 1197 C C . LEU A 1 146 ? 10.883 -13.826 -15.402 1.00 81.25 146 LEU A C 1
ATOM 1199 O O . LEU A 1 146 ? 11.856 -14.233 -16.026 1.00 81.25 146 LEU A O 1
ATOM 1203 N N . ILE A 1 147 ? 10.364 -14.483 -14.361 1.00 82.44 147 ILE A N 1
ATOM 1204 C CA . ILE A 1 147 ? 10.892 -15.765 -13.870 1.00 82.44 147 ILE A CA 1
ATOM 1205 C C . ILE A 1 147 ? 10.779 -16.834 -14.957 1.00 82.44 147 ILE A C 1
ATOM 1207 O O . ILE A 1 147 ? 11.783 -17.465 -15.268 1.00 82.44 147 ILE A O 1
ATOM 1211 N N . ASP A 1 148 ? 9.616 -16.961 -15.600 1.00 81.75 148 ASP A N 1
ATOM 1212 C CA . ASP A 1 148 ? 9.396 -17.937 -16.675 1.00 81.75 148 ASP A CA 1
ATOM 1213 C C . ASP A 1 148 ? 10.423 -17.772 -17.810 1.00 81.75 148 ASP A C 1
ATOM 1215 O O . ASP A 1 148 ? 10.938 -18.756 -18.337 1.00 81.75 148 ASP A O 1
ATOM 1219 N N . ARG A 1 149 ? 10.765 -16.523 -18.163 1.00 78.06 149 ARG A N 1
ATOM 1220 C CA . ARG A 1 149 ? 11.784 -16.219 -19.181 1.00 78.06 149 ARG A CA 1
ATOM 1221 C C . ARG A 1 149 ? 13.197 -16.566 -18.722 1.00 78.06 149 ARG A C 1
ATOM 1223 O O . ARG A 1 149 ? 13.961 -17.140 -19.489 1.00 78.06 149 ARG A O 1
ATOM 1230 N N . LEU A 1 150 ? 13.537 -16.244 -17.473 1.00 72.06 150 LEU A N 1
ATOM 1231 C CA . LEU A 1 150 ? 14.839 -16.586 -16.893 1.00 72.06 150 LEU A CA 1
ATOM 1232 C C . LEU A 1 150 ? 15.038 -18.104 -16.783 1.00 72.06 150 LEU A C 1
ATOM 1234 O O . LEU A 1 150 ? 16.161 -18.579 -16.926 1.00 72.06 150 LEU A O 1
ATOM 1238 N N . GLU A 1 151 ? 13.967 -18.865 -16.549 1.00 74.38 151 GLU A N 1
ATOM 1239 C CA . GLU A 1 151 ? 14.000 -20.330 -16.522 1.00 74.38 151 GLU A CA 1
ATOM 1240 C C . GLU A 1 151 ? 14.066 -20.944 -17.931 1.00 74.38 151 GLU A C 1
ATOM 1242 O O . GLU A 1 151 ? 14.680 -21.998 -18.108 1.00 74.38 151 GLU A O 1
ATOM 1247 N N . SER A 1 152 ? 13.480 -20.291 -18.943 1.00 67.44 152 SER A N 1
ATOM 1248 C CA . SER A 1 152 ? 13.556 -20.743 -20.339 1.00 67.44 152 SER A CA 1
ATOM 1249 C C . SER A 1 152 ? 14.873 -20.386 -21.042 1.00 67.44 152 SER A C 1
ATOM 1251 O O . SER A 1 152 ? 15.279 -21.097 -21.964 1.00 67.44 152 SER A O 1
ATOM 1253 N N . ASP A 1 153 ? 15.565 -19.328 -20.605 1.00 51.91 153 ASP A N 1
ATOM 1254 C CA . ASP A 1 153 ? 16.791 -18.811 -21.227 1.00 51.91 153 ASP A CA 1
ATOM 1255 C C . ASP A 1 153 ? 18.066 -19.499 -20.710 1.00 51.91 153 ASP A C 1
ATOM 1257 O O . ASP A 1 153 ? 18.976 -18.890 -20.145 1.00 51.91 153 ASP A O 1
ATOM 1261 N N . GLY A 1 154 ? 18.217 -20.776 -21.069 1.00 48.84 154 GLY A N 1
ATOM 1262 C CA . GLY A 1 154 ? 19.545 -21.376 -21.251 1.00 48.84 154 GLY A CA 1
ATOM 1263 C C . GLY A 1 154 ? 20.369 -20.712 -22.373 1.00 48.84 154 GLY A C 1
ATOM 1264 O O . GLY A 1 154 ? 21.535 -21.059 -22.558 1.00 48.84 154 GLY A O 1
ATOM 1265 N N . ALA A 1 155 ? 19.799 -19.763 -23.128 1.00 44.59 155 ALA A N 1
ATOM 1266 C CA . ALA A 1 155 ? 20.497 -18.944 -24.111 1.00 44.59 155 ALA A CA 1
ATOM 1267 C C . ALA A 1 155 ? 19.701 -17.660 -24.441 1.00 44.59 155 ALA A C 1
ATOM 1269 O O . ALA A 1 155 ? 18.606 -17.758 -24.970 1.00 44.59 155 ALA A O 1
ATOM 1270 N N . HIS A 1 156 ? 20.339 -16.495 -24.255 1.00 42.94 156 HIS A N 1
ATOM 1271 C CA . HIS A 1 156 ? 19.989 -15.153 -24.777 1.00 42.94 156 HIS A CA 1
ATOM 1272 C C . HIS A 1 156 ? 18.994 -14.293 -23.975 1.00 42.94 156 HIS A C 1
ATOM 1274 O O . HIS A 1 156 ? 17.800 -14.266 -24.233 1.00 42.94 156 HIS A O 1
ATOM 1280 N N . THR A 1 157 ? 19.547 -13.441 -23.107 1.00 43.75 157 THR A N 1
ATOM 1281 C CA . THR A 1 157 ? 18.863 -12.329 -22.434 1.00 43.75 157 THR A CA 1
ATOM 1282 C C . THR A 1 157 ? 18.453 -11.228 -23.424 1.00 43.75 157 THR A C 1
ATOM 1284 O O . THR A 1 157 ? 19.213 -10.295 -23.688 1.00 43.75 157 THR A O 1
ATOM 1287 N N . GLU A 1 158 ? 17.226 -11.286 -23.944 1.00 45.34 158 GLU A N 1
ATOM 1288 C CA . GLU A 1 158 ? 16.574 -10.122 -24.560 1.00 45.34 158 GLU A CA 1
ATOM 1289 C C . GLU A 1 158 ? 15.814 -9.299 -23.507 1.00 45.34 158 GLU A C 1
ATOM 1291 O O . GLU A 1 158 ? 15.056 -9.806 -22.680 1.00 45.34 158 GLU A O 1
ATOM 1296 N N . SER A 1 159 ? 16.028 -7.985 -23.522 1.00 48.38 159 SER A N 1
ATOM 1297 C CA . SER A 1 159 ? 15.528 -7.057 -22.507 1.00 48.38 159 SER A CA 1
ATOM 1298 C C . SER A 1 159 ? 14.024 -6.777 -22.612 1.00 48.38 159 SER A C 1
ATOM 1300 O O . SER A 1 159 ? 13.493 -6.543 -23.698 1.00 48.38 159 SER A O 1
ATOM 1302 N N . ILE A 1 160 ? 13.326 -6.732 -21.470 1.00 51.59 160 ILE A N 1
ATOM 1303 C CA . ILE A 1 160 ? 11.869 -6.529 -21.411 1.00 51.59 160 ILE A CA 1
ATOM 1304 C C . ILE A 1 160 ? 11.519 -5.035 -21.504 1.00 51.59 160 ILE A C 1
ATOM 1306 O O . ILE A 1 160 ? 11.903 -4.243 -20.644 1.00 51.59 160 ILE A O 1
ATOM 1310 N N . LYS A 1 161 ? 10.712 -4.659 -22.507 1.00 49.34 161 LYS A N 1
ATOM 1311 C CA . LYS A 1 161 ? 10.019 -3.360 -22.569 1.00 49.34 161 LYS A CA 1
ATOM 1312 C C . LYS A 1 161 ? 8.640 -3.484 -21.916 1.00 49.34 161 LYS A C 1
ATOM 1314 O O . LYS A 1 161 ? 7.792 -4.224 -22.416 1.00 49.34 161 LYS A O 1
ATOM 1319 N N . LEU A 1 162 ? 8.395 -2.761 -20.823 1.00 48.12 162 LEU A N 1
ATOM 1320 C CA . LEU A 1 162 ? 7.072 -2.692 -20.195 1.00 48.12 162 LEU A CA 1
ATOM 1321 C C . LEU A 1 162 ? 6.212 -1.623 -20.880 1.00 48.12 162 LEU A C 1
ATOM 1323 O O . LEU A 1 162 ? 6.501 -0.434 -20.783 1.00 48.12 162 LEU A O 1
ATOM 1327 N N . GLN A 1 163 ? 5.126 -2.042 -21.535 1.00 50.41 163 GLN A N 1
ATOM 1328 C CA . GLN A 1 163 ? 4.039 -1.142 -21.930 1.00 50.41 163 GLN A CA 1
ATOM 1329 C C . GLN A 1 163 ? 2.923 -1.206 -20.890 1.00 50.41 163 GLN A C 1
ATOM 1331 O O . GLN A 1 163 ? 2.313 -2.259 -20.690 1.00 50.41 163 GLN A O 1
ATOM 1336 N N . TRP A 1 164 ? 2.622 -0.077 -20.248 1.00 42.62 164 TRP A N 1
ATOM 1337 C CA . TRP A 1 164 ? 1.493 0.007 -19.326 1.00 42.62 164 TRP A CA 1
ATOM 1338 C C . TRP A 1 164 ? 0.176 0.170 -20.090 1.00 42.62 164 TRP A C 1
ATOM 1340 O O . TRP A 1 164 ? 0.008 1.096 -20.885 1.00 42.62 164 TRP A O 1
ATOM 1350 N N . ARG A 1 165 ? -0.796 -0.709 -19.820 1.00 41.38 165 ARG A N 1
ATOM 1351 C CA . 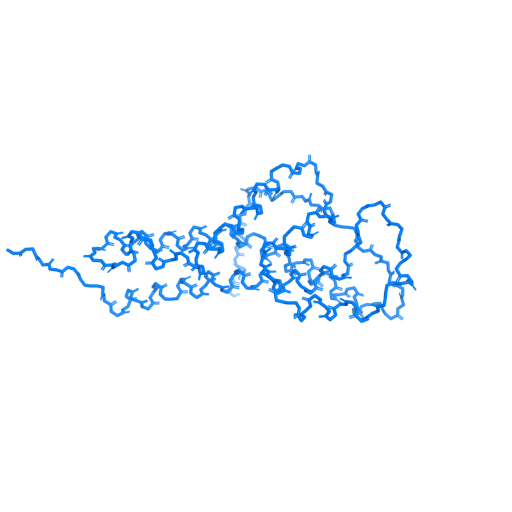ARG A 1 165 ? -2.198 -0.516 -20.213 1.00 41.38 165 ARG A CA 1
ATOM 1352 C C . ARG A 1 165 ? -3.023 -0.322 -18.948 1.00 41.38 165 ARG A C 1
ATOM 1354 O O . ARG A 1 165 ? -2.983 -1.168 -18.060 1.00 41.38 165 ARG A O 1
ATOM 1361 N N . ALA A 1 166 ? -3.761 0.785 -18.870 1.00 37.03 166 ALA A N 1
ATOM 1362 C CA . ALA A 1 166 ? -4.659 1.041 -17.749 1.00 37.03 166 ALA A CA 1
ATOM 1363 C C . ALA A 1 166 ? -5.651 -0.130 -17.580 1.00 37.03 166 ALA A C 1
ATOM 1365 O O . ALA A 1 166 ? -6.139 -0.658 -18.587 1.00 37.03 166 ALA A O 1
ATOM 1366 N N . PRO A 1 167 ? -5.964 -0.556 -16.344 1.00 41.22 167 PRO A N 1
ATOM 1367 C CA . PRO A 1 167 ? -6.951 -1.602 -16.135 1.00 41.22 167 PRO A CA 1
ATOM 1368 C C . PRO A 1 167 ? -8.324 -1.124 -16.626 1.00 41.22 167 PRO A C 1
ATOM 1370 O O . PRO A 1 167 ? -8.881 -0.150 -16.120 1.00 41.22 167 PRO A O 1
ATOM 1373 N N . ASN A 1 168 ? -8.887 -1.827 -17.614 1.00 38.53 168 ASN A N 1
ATOM 1374 C CA . ASN A 1 168 ? -10.299 -1.685 -17.959 1.00 38.53 168 ASN A CA 1
ATOM 1375 C C . ASN A 1 168 ? -11.129 -2.046 -16.721 1.00 38.53 168 ASN A C 1
ATOM 1377 O O . ASN A 1 168 ? -10.958 -3.119 -16.142 1.00 38.53 168 ASN A O 1
ATOM 1381 N N . ASN A 1 169 ? -12.042 -1.154 -16.342 1.00 35.78 169 ASN A N 1
ATOM 1382 C CA . ASN A 1 169 ? -12.859 -1.195 -15.124 1.00 35.78 169 ASN A CA 1
ATOM 1383 C C . ASN A 1 169 ? -13.927 -2.319 -15.105 1.00 35.78 169 ASN A C 1
ATOM 1385 O O . ASN A 1 169 ? -15.030 -2.148 -14.593 1.00 35.78 169 ASN A O 1
ATOM 1389 N N . SER A 1 170 ? -13.637 -3.486 -15.677 1.00 33.28 170 SER A N 1
ATOM 1390 C CA . SER A 1 170 ? -14.564 -4.612 -15.782 1.00 33.28 170 SER A CA 1
ATOM 1391 C C . SER A 1 170 ? -13.921 -5.910 -15.299 1.00 33.28 170 SER A C 1
ATOM 1393 O O . SER A 1 170 ? -13.726 -6.852 -16.069 1.00 33.28 170 SER A O 1
ATOM 1395 N N . PHE A 1 171 ? -13.617 -5.987 -14.005 1.00 31.19 171 PHE A N 1
ATOM 1396 C CA . PHE A 1 171 ? -13.359 -7.267 -13.353 1.00 31.19 171 PHE A CA 1
ATOM 1397 C C . PHE A 1 171 ? -14.709 -7.965 -13.118 1.00 31.19 171 PHE A C 1
ATOM 1399 O O . PHE A 1 171 ? -15.382 -7.736 -12.116 1.00 31.19 171 PHE A O 1
ATOM 1406 N N . LYS A 1 172 ? -15.155 -8.788 -14.076 1.00 28.50 172 LYS A N 1
ATOM 1407 C CA . LYS A 1 172 ? -16.220 -9.771 -13.823 1.00 28.50 172 LYS A CA 1
ATOM 1408 C C . LYS A 1 172 ? -15.562 -11.046 -13.283 1.00 28.50 172 LYS A C 1
ATOM 1410 O O . LYS A 1 172 ? -14.729 -11.614 -13.991 1.00 28.50 172 LYS A O 1
ATOM 1415 N N . PRO A 1 173 ? -15.900 -11.518 -12.070 1.00 31.72 173 PRO A N 1
ATOM 1416 C CA . PRO A 1 173 ? -15.361 -12.774 -11.565 1.00 31.72 173 PRO A CA 1
ATOM 1417 C C . PRO A 1 173 ? -15.803 -13.939 -12.463 1.00 31.72 173 PRO A C 1
ATOM 1419 O O . PRO A 1 173 ? -16.976 -14.057 -12.822 1.00 31.72 173 PRO A O 1
ATOM 1422 N N . ARG A 1 174 ? -14.851 -14.804 -12.832 1.00 29.48 174 ARG A N 1
ATOM 1423 C CA . ARG A 1 174 ? -15.130 -16.100 -13.468 1.00 29.48 174 ARG A CA 1
ATOM 1424 C C . ARG A 1 174 ? -15.927 -16.964 -12.481 1.00 29.48 174 ARG A C 1
ATOM 1426 O O . ARG A 1 174 ? -15.494 -17.076 -11.334 1.00 29.48 174 ARG A O 1
ATOM 1433 N N . PRO A 1 175 ? -17.031 -17.611 -12.889 1.00 32.75 175 PRO A N 1
ATOM 1434 C CA . PRO A 1 175 ? -17.672 -18.595 -12.034 1.00 32.75 175 PRO A CA 1
ATOM 1435 C C . PRO A 1 175 ? -16.740 -19.802 -11.878 1.00 32.75 175 PRO A C 1
ATOM 1437 O O . PRO A 1 175 ? -16.169 -20.296 -12.855 1.00 32.75 175 PRO A O 1
ATOM 1440 N N . LEU A 1 176 ? -16.575 -20.246 -10.632 1.00 34.28 176 LEU A N 1
ATOM 1441 C CA . LEU A 1 176 ? -15.902 -21.495 -10.293 1.00 34.28 176 LEU A CA 1
ATOM 1442 C C . LEU A 1 176 ? -16.607 -22.629 -11.046 1.00 34.28 176 LEU A C 1
ATOM 1444 O O . LEU A 1 176 ? -17.826 -22.776 -10.943 1.00 34.28 176 LEU A O 1
ATOM 1448 N N . ARG A 1 177 ? -15.852 -23.397 -11.843 1.00 35.19 177 ARG A N 1
ATOM 1449 C CA . ARG A 1 177 ? -16.374 -24.616 -12.471 1.00 35.19 177 ARG A CA 1
ATOM 1450 C C . ARG A 1 177 ? -16.892 -25.532 -11.367 1.00 35.19 177 ARG A C 1
ATOM 1452 O O . ARG A 1 177 ? -16.183 -25.789 -10.399 1.00 35.19 177 ARG A O 1
ATOM 1459 N N . GLY A 1 178 ? -18.143 -25.944 -11.532 1.00 33.97 178 GLY A N 1
ATOM 1460 C CA . GLY A 1 178 ? -18.884 -26.732 -10.568 1.00 33.97 178 GLY A CA 1
ATOM 1461 C C . GLY A 1 178 ? -18.226 -28.069 -10.263 1.00 33.97 178 GLY A C 1
ATOM 1462 O O . GLY A 1 178 ? -17.705 -28.746 -11.148 1.00 33.97 178 GLY A O 1
ATOM 1463 N N . SER A 1 179 ? -18.313 -28.424 -8.989 1.00 38.78 179 SER A N 1
ATOM 1464 C CA . SER A 1 179 ? -18.335 -29.799 -8.525 1.00 38.78 179 SER A CA 1
ATOM 1465 C C . SER A 1 179 ? -19.687 -30.407 -8.898 1.00 38.78 179 SER A C 1
ATOM 1467 O O . SER A 1 179 ? -20.718 -29.970 -8.384 1.00 38.78 179 SER A O 1
ATOM 1469 N N . ALA A 1 180 ? -19.665 -31.389 -9.790 1.00 43.00 180 ALA A N 1
ATOM 1470 C CA . ALA A 1 180 ? -20.621 -32.488 -9.875 1.00 43.00 180 ALA A CA 1
ATOM 1471 C C . ALA A 1 180 ? -19.910 -33.656 -10.561 1.00 43.00 180 ALA A C 1
ATOM 1473 O O . ALA A 1 180 ? -19.312 -33.409 -11.634 1.00 43.00 180 ALA A O 1
#

Foldseek 3Di:
DDPFDDDDPVLVVLLVVLLVLLLCLQVLLLQLLLVCLVQFDFPPDPPVPVPDPPVVSVCSVVDPDGLPVSLVSVLRREDEPCSPVSVVLSVVLVVLNCCSPPVLCVDPLNVVRDPVSSVVSSCSSVVSSVSSVVSSVVSVVVSVVVVVVVVVPPDDDDGDRDYDDDDDPDPDDDDDDDDD